Protein AF-A0A8C2P2W0-F1 (afdb_monomer)

Organism: Capra hircus (NCBI:txid9925)

Secondary structure (DSSP, 8-state):
--HHHHHHHHHHHHHHTT-EE-HHHHHHHHHHHTTS-HHHHHHHHHHHHHHHHHS--SSSEE-HHHHHHHHHHHHHTT-------------

pLDDT: mean 80.03, std 15.66, range [32.72, 91.75]

Mean predicted aligned error: 8.42 Å

Nearest PDB structures (foldseek):
  2v6z-assembly1_M  TM=9.586E-01  e=1.259E-09  Homo sapiens
  7pfo-assembly1_A  TM=9.591E-01  e=1.990E-09  Homo sapiens
  4wvy-assembly1_B  TM=6.520E-01  e=2.368E-01  Thermochaetoides thermophila DSM 1495
  6k0r-assembly2_G  TM=6.751E-01  e=4.704E-01  Homo sapiens
  3d8b-assembly1_A  TM=6.743E-01  e=1.395E+00  Homo sapiens

Radius of gyration: 13.28 Å; Cα contacts (8 Å, |Δi|>4): 75; chains: 1; bounding box: 32×44×24 Å

Foldseek 3Di:
DDLVVLLVLLQVLLVVVVAGEDPQLSVLLSVLCVPPDPVCSSVLSVQLVVQLVPDPDPDSYDYNVSSVRSSCVVVCPPDDDDDDDDPDDDD

InterPro domains:
  IPR024639 DNA polymerase epsilon subunit B, N-terminal [PF12213] (3-74)

Structure (mmCIF, N/CA/C/O backbone):
data_AF-A0A8C2P2W0-F1
#
_entry.id   AF-A0A8C2P2W0-F1
#
loop_
_atom_site.group_PDB
_atom_site.id
_atom_site.type_symbol
_atom_site.label_atom_id
_atom_site.label_alt_id
_atom_site.label_comp_id
_atom_site.label_asym_id
_atom_site.label_entity_id
_atom_site.label_seq_id
_atom_site.pdbx_PDB_ins_code
_atom_site.Cart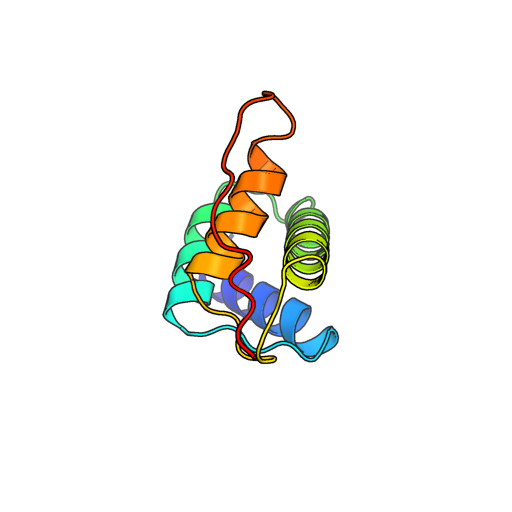n_x
_atom_site.Cartn_y
_atom_site.Cartn_z
_atom_site.occupancy
_atom_site.B_iso_or_equiv
_atom_site.auth_seq_id
_atom_site.auth_comp_id
_atom_site.auth_asym_id
_atom_site.auth_atom_id
_atom_site.pdbx_PDB_model_num
ATOM 1 N N . MET A 1 1 ? 0.995 17.515 1.050 1.00 59.88 1 MET A N 1
ATOM 2 C CA . MET A 1 1 ? 2.146 16.738 0.536 1.00 59.88 1 MET A CA 1
ATOM 3 C C . MET A 1 1 ? 2.107 16.714 -0.993 1.00 59.88 1 MET A C 1
ATOM 5 O O . MET A 1 1 ? 1.016 16.675 -1.546 1.00 59.88 1 MET A O 1
ATOM 9 N N . ALA A 1 2 ? 3.246 16.763 -1.694 1.00 73.81 2 ALA A N 1
ATOM 10 C CA . ALA A 1 2 ? 3.253 16.624 -3.157 1.00 73.81 2 ALA A CA 1
ATOM 11 C C . ALA A 1 2 ? 2.972 15.160 -3.570 1.00 73.81 2 ALA A C 1
ATOM 13 O O . ALA A 1 2 ? 3.578 14.253 -2.990 1.00 73.81 2 ALA A O 1
ATOM 14 N N . PRO A 1 3 ? 2.127 14.897 -4.585 1.00 72.62 3 PRO A N 1
ATOM 15 C CA . PRO A 1 3 ? 1.745 13.536 -4.982 1.00 72.62 3 PRO A CA 1
ATOM 16 C C . PRO A 1 3 ? 2.940 12.686 -5.442 1.00 72.62 3 PRO A C 1
ATOM 18 O O . PRO A 1 3 ? 2.952 11.471 -5.271 1.00 72.62 3 PRO A O 1
ATOM 21 N N . GLU A 1 4 ? 3.992 13.311 -5.971 1.00 82.69 4 GLU A N 1
ATOM 22 C CA . GLU A 1 4 ? 5.223 12.629 -6.391 1.00 82.69 4 GLU A CA 1
ATOM 23 C C . GLU A 1 4 ? 6.017 12.044 -5.213 1.00 82.69 4 GLU A C 1
ATOM 25 O O . GLU A 1 4 ? 6.581 10.949 -5.307 1.00 82.69 4 GLU A O 1
ATOM 30 N N . ARG A 1 5 ? 6.023 12.755 -4.077 1.00 84.94 5 ARG A N 1
ATOM 31 C CA . ARG A 1 5 ? 6.679 12.315 -2.837 1.00 84.94 5 ARG A CA 1
ATOM 32 C C . ARG A 1 5 ? 5.952 11.110 -2.257 1.00 84.94 5 ARG A C 1
ATOM 34 O O . ARG A 1 5 ? 6.599 10.133 -1.889 1.00 84.94 5 ARG A O 1
ATOM 41 N N . LEU A 1 6 ? 4.621 11.164 -2.236 1.00 87.12 6 LEU A N 1
ATOM 42 C CA . LEU A 1 6 ? 3.779 10.086 -1.728 1.00 87.12 6 LEU A CA 1
ATOM 43 C C . LEU A 1 6 ? 3.923 8.816 -2.578 1.00 87.12 6 LEU A C 1
ATOM 45 O O . LEU A 1 6 ? 4.165 7.741 -2.035 1.00 87.12 6 LEU A O 1
ATOM 49 N N . ARG A 1 7 ? 3.918 8.951 -3.911 1.00 88.81 7 ARG A N 1
ATOM 50 C CA . ARG A 1 7 ? 4.192 7.840 -4.841 1.00 88.81 7 ARG A CA 1
ATOM 51 C C . ARG A 1 7 ? 5.542 7.183 -4.590 1.00 88.81 7 ARG A C 1
ATOM 53 O O . ARG A 1 7 ? 5.618 5.962 -4.516 1.00 88.81 7 ARG A O 1
ATOM 60 N N . SER A 1 8 ? 6.602 7.979 -4.452 1.00 89.88 8 SER A N 1
ATOM 61 C CA . SER A 1 8 ? 7.946 7.444 -4.195 1.00 89.88 8 SER A CA 1
ATOM 62 C C . SER A 1 8 ? 8.024 6.690 -2.870 1.00 89.88 8 SER A C 1
ATOM 64 O O . SER A 1 8 ? 8.634 5.620 -2.819 1.00 89.88 8 SER A O 1
ATOM 66 N N . ARG A 1 9 ? 7.387 7.207 -1.811 1.00 89.31 9 ARG A N 1
ATOM 67 C CA . ARG A 1 9 ? 7.328 6.526 -0.510 1.00 89.31 9 ARG A CA 1
ATOM 68 C C . ARG A 1 9 ? 6.540 5.223 -0.584 1.00 89.31 9 ARG A C 1
ATOM 70 O O . ARG A 1 9 ? 7.071 4.194 -0.186 1.00 89.31 9 ARG A O 1
ATOM 77 N N . ALA A 1 10 ? 5.346 5.249 -1.174 1.00 89.44 10 ALA A N 1
ATOM 78 C CA . ALA A 1 10 ? 4.534 4.055 -1.386 1.00 89.44 10 ALA A CA 1
ATOM 79 C C . ALA A 1 10 ? 5.306 2.976 -2.160 1.00 89.44 10 ALA A C 1
ATOM 81 O O . ALA A 1 10 ? 5.444 1.849 -1.701 1.00 89.44 10 ALA A O 1
ATOM 82 N N . LEU A 1 11 ? 5.903 3.335 -3.297 1.00 90.50 11 LEU A N 1
ATOM 83 C CA . LEU A 1 11 ? 6.709 2.405 -4.088 1.00 90.50 11 LEU A CA 1
ATOM 84 C C . LEU A 1 11 ? 7.882 1.819 -3.298 1.00 90.50 11 LEU A C 1
ATOM 86 O O . LEU A 1 11 ? 8.199 0.642 -3.460 1.00 90.50 11 LEU A O 1
ATOM 90 N N . SER A 1 12 ? 8.532 2.630 -2.464 1.00 91.75 12 SER A N 1
ATOM 91 C CA . SER A 1 12 ? 9.657 2.184 -1.639 1.00 91.75 12 SER A CA 1
ATOM 92 C C . SER A 1 12 ? 9.200 1.220 -0.545 1.00 91.75 12 SER A C 1
ATOM 94 O O . SER A 1 12 ? 9.807 0.167 -0.394 1.00 91.75 12 SER A O 1
ATOM 96 N N . ALA A 1 13 ? 8.103 1.525 0.152 1.00 91.25 13 ALA A N 1
ATOM 97 C CA . ALA A 1 13 ? 7.548 0.684 1.212 1.00 91.25 13 ALA A CA 1
ATOM 98 C C . ALA A 1 13 ? 7.177 -0.719 0.700 1.00 91.25 13 ALA A C 1
ATOM 100 O O . ALA A 1 13 ? 7.588 -1.722 1.279 1.00 91.25 13 ALA A O 1
ATOM 101 N N . PHE A 1 14 ? 6.499 -0.800 -0.450 1.00 90.38 14 PHE A N 1
ATOM 102 C CA . PHE A 1 14 ? 6.163 -2.085 -1.071 1.00 90.38 14 PHE A CA 1
ATOM 103 C C . PHE A 1 14 ? 7.415 -2.838 -1.549 1.00 90.38 14 PHE A C 1
ATOM 105 O O . PHE A 1 14 ? 7.537 -4.040 -1.314 1.00 90.38 14 PHE A O 1
ATOM 112 N N . LYS A 1 15 ? 8.394 -2.139 -2.143 1.00 89.62 15 LYS A N 1
ATOM 113 C CA . LYS A 1 15 ? 9.663 -2.757 -2.568 1.00 89.62 15 LYS A CA 1
ATOM 114 C C 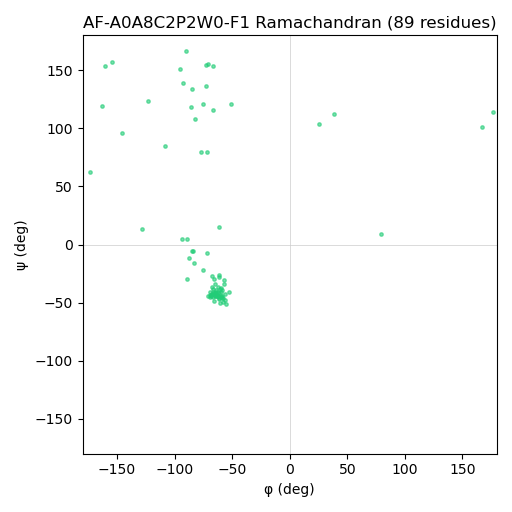. LYS A 1 15 ? 10.465 -3.340 -1.407 1.00 89.62 15 LYS A C 1
ATOM 116 O O . LYS A 1 15 ? 11.082 -4.385 -1.588 1.00 89.62 15 LYS A O 1
ATOM 121 N N . LEU A 1 16 ? 10.455 -2.698 -0.236 1.00 90.56 16 LEU A N 1
ATOM 122 C CA . LEU A 1 16 ? 11.130 -3.210 0.965 1.00 90.56 16 LEU A CA 1
ATOM 123 C C . LEU A 1 16 ? 10.561 -4.560 1.423 1.00 90.56 16 LEU A C 1
ATOM 125 O O . LEU A 1 16 ? 11.284 -5.355 2.014 1.00 90.56 16 LEU A O 1
ATOM 129 N N . ARG A 1 17 ? 9.296 -4.838 1.097 1.00 87.19 17 ARG A N 1
ATOM 130 C CA . ARG A 1 17 ? 8.609 -6.108 1.374 1.00 87.19 17 ARG A CA 1
ATOM 131 C C . ARG A 1 17 ? 8.683 -7.096 0.198 1.00 87.19 17 ARG A C 1
ATOM 133 O O . ARG A 1 17 ? 8.085 -8.159 0.241 1.00 87.19 17 ARG A O 1
ATOM 140 N N . GLY A 1 18 ? 9.421 -6.762 -0.866 1.00 89.56 18 GLY A N 1
ATOM 141 C CA . GLY A 1 18 ? 9.548 -7.596 -2.068 1.00 89.56 18 GLY A CA 1
ATOM 142 C C . GLY A 1 18 ? 8.358 -7.513 -3.034 1.00 89.56 18 GLY A C 1
ATOM 143 O O . GLY A 1 18 ? 8.296 -8.271 -4.006 1.00 89.56 18 GLY A O 1
ATOM 144 N N . LEU A 1 19 ? 7.434 -6.578 -2.803 1.00 89.88 19 LEU A N 1
ATOM 145 C CA . LEU A 1 19 ? 6.236 -6.368 -3.610 1.00 89.88 19 LEU A CA 1
ATOM 146 C C . LEU A 1 19 ? 6.461 -5.281 -4.673 1.00 89.88 19 LEU A C 1
ATOM 148 O O . LEU A 1 19 ? 7.240 -4.341 -4.495 1.00 89.88 19 LEU A O 1
ATOM 152 N N . MET A 1 20 ? 5.750 -5.383 -5.794 1.00 90.56 20 MET A N 1
ATOM 153 C CA . MET A 1 20 ? 5.764 -4.397 -6.877 1.00 90.56 20 MET A CA 1
ATOM 154 C C . MET A 1 20 ? 4.351 -3.896 -7.150 1.00 90.56 20 MET A C 1
ATOM 156 O O . MET A 1 20 ? 3.475 -4.680 -7.478 1.00 90.56 20 MET A O 1
ATOM 160 N N . LEU A 1 21 ? 4.118 -2.588 -7.073 1.00 90.19 21 LEU A N 1
ATOM 161 C CA . LEU A 1 21 ? 2.820 -2.003 -7.415 1.00 90.19 21 LEU A CA 1
ATOM 162 C C . LEU A 1 21 ? 2.707 -1.736 -8.922 1.00 90.19 21 LEU A C 1
ATOM 164 O O . LEU A 1 21 ? 3.588 -1.102 -9.512 1.00 90.19 21 LEU A O 1
ATOM 168 N N . ARG A 1 22 ? 1.579 -2.116 -9.537 1.00 90.94 22 ARG A N 1
ATOM 169 C CA . ARG A 1 22 ? 1.217 -1.620 -10.877 1.00 90.94 22 ARG A CA 1
ATOM 170 C C . ARG A 1 22 ? 0.928 -0.121 -10.853 1.00 90.94 22 ARG A C 1
ATOM 172 O O . ARG A 1 22 ? 0.433 0.404 -9.862 1.00 90.94 22 ARG A O 1
ATOM 179 N N . GLY A 1 23 ? 1.128 0.553 -11.988 1.00 88.19 23 GLY A N 1
ATOM 180 C CA . GLY A 1 23 ? 0.836 1.988 -12.131 1.00 88.19 23 GLY A CA 1
ATOM 181 C C . GLY A 1 23 ? -0.589 2.375 -11.713 1.00 88.19 23 GLY A C 1
ATOM 182 O O . GLY A 1 23 ? -0.768 3.359 -11.000 1.00 88.19 23 GLY A O 1
ATOM 183 N N . GLU A 1 24 ? -1.582 1.551 -12.060 1.00 89.06 24 GLU A N 1
ATOM 184 C CA . GLU A 1 24 ? -2.980 1.738 -11.636 1.00 89.06 24 GLU A CA 1
ATOM 185 C C . GLU A 1 24 ? -3.158 1.620 -10.113 1.00 89.06 24 GLU A C 1
ATOM 187 O O . GLU A 1 24 ? -3.885 2.404 -9.507 1.00 89.06 24 GLU A O 1
ATOM 192 N N . ALA A 1 25 ? -2.453 0.677 -9.480 1.00 90.62 25 ALA A N 1
ATOM 193 C CA . ALA A 1 25 ? -2.486 0.475 -8.035 1.00 90.62 25 ALA A CA 1
ATOM 194 C C . ALA A 1 25 ? -1.815 1.641 -7.296 1.00 90.62 25 ALA A C 1
ATOM 196 O O . ALA A 1 25 ? -2.372 2.166 -6.338 1.00 90.62 25 ALA A O 1
ATOM 197 N N . VAL A 1 26 ? -0.660 2.109 -7.789 1.00 90.94 26 VAL A N 1
ATOM 198 C CA . VAL A 1 26 ? 0.022 3.306 -7.267 1.00 90.94 26 VAL A CA 1
ATOM 199 C C . VAL A 1 26 ? -0.892 4.518 -7.345 1.00 90.94 26 VAL A C 1
ATOM 201 O O . VAL A 1 26 ? -0.963 5.286 -6.389 1.00 90.94 26 VAL A O 1
ATOM 204 N N . LYS A 1 27 ? -1.570 4.716 -8.481 1.00 90.81 27 LYS A N 1
ATOM 205 C CA . LYS A 1 27 ? -2.458 5.860 -8.683 1.00 90.81 27 LYS A CA 1
ATOM 206 C C . LYS A 1 27 ? -3.589 5.850 -7.657 1.00 90.81 27 LYS A C 1
ATOM 208 O O . LYS A 1 27 ? -3.722 6.829 -6.931 1.00 90.81 27 LYS A O 1
ATOM 213 N N . TYR A 1 28 ? -4.276 4.716 -7.518 1.00 90.81 28 TYR A N 1
ATOM 214 C CA . TYR A 1 28 ? -5.328 4.532 -6.520 1.00 90.81 28 TYR A CA 1
ATOM 215 C C . TYR A 1 28 ? -4.822 4.758 -5.089 1.00 90.81 28 TYR A C 1
ATOM 217 O O . TYR A 1 28 ? -5.393 5.552 -4.348 1.00 90.81 28 TYR A O 1
ATOM 225 N N . LEU A 1 29 ? -3.705 4.126 -4.718 1.00 89.31 29 LEU A N 1
ATOM 226 C CA . LEU A 1 29 ? -3.105 4.278 -3.393 1.00 89.31 29 LEU A CA 1
ATOM 227 C C . LEU A 1 29 ? -2.726 5.741 -3.115 1.00 89.31 29 LEU A C 1
ATOM 229 O O . LEU A 1 29 ? -2.895 6.227 -2.003 1.00 89.31 29 LEU A O 1
ATOM 233 N N . THR A 1 30 ? -2.242 6.457 -4.134 1.00 89.69 30 THR A N 1
ATOM 234 C CA . THR A 1 30 ? -1.887 7.874 -4.002 1.00 89.69 30 THR A CA 1
ATOM 235 C C . THR A 1 30 ? -3.112 8.732 -3.715 1.00 89.69 30 THR A C 1
ATOM 237 O O . THR A 1 30 ? -3.030 9.633 -2.890 1.00 89.69 30 THR A O 1
ATOM 240 N N . GLU A 1 31 ? -4.230 8.456 -4.389 1.00 89.31 31 GLU A N 1
ATOM 241 C CA . GLU A 1 31 ? -5.499 9.160 -4.183 1.00 89.31 31 GLU A CA 1
ATOM 242 C C . GLU A 1 31 ? -6.114 8.826 -2.816 1.00 89.31 31 GLU A C 1
ATOM 244 O O . GLU A 1 31 ? -6.562 9.730 -2.117 1.00 89.31 31 GLU A O 1
ATOM 249 N N . ALA A 1 32 ? -6.060 7.561 -2.388 1.00 87.62 32 ALA A N 1
ATOM 250 C CA . ALA A 1 32 ? -6.552 7.131 -1.078 1.00 87.62 32 ALA A CA 1
ATOM 251 C C . ALA A 1 32 ? -5.746 7.745 0.081 1.00 87.62 32 ALA A C 1
ATOM 253 O O . ALA A 1 32 ? -6.310 8.245 1.053 1.00 87.62 32 ALA A O 1
ATOM 254 N N . LEU A 1 33 ? -4.416 7.758 -0.042 1.00 86.56 33 LEU A N 1
ATOM 255 C CA . LEU A 1 33 ? -3.506 8.290 0.973 1.00 86.56 33 LEU A CA 1
ATOM 256 C C . LEU A 1 33 ? -3.311 9.811 0.876 1.00 86.56 33 LEU A C 1
ATOM 258 O O . LEU A 1 33 ? -2.665 10.394 1.741 1.00 86.56 33 LEU A O 1
ATOM 262 N N . GLN A 1 34 ? -3.871 10.476 -0.141 1.00 84.94 34 GLN A N 1
ATOM 263 C CA . GLN A 1 34 ? -3.781 11.932 -0.308 1.00 84.94 34 GLN A CA 1
ATOM 264 C C . GLN A 1 34 ? -4.322 12.694 0.909 1.00 84.94 34 GLN A C 1
ATOM 266 O O . GLN A 1 34 ? -3.824 13.773 1.233 1.00 84.94 34 GLN A O 1
ATOM 271 N N . SER A 1 35 ? -5.352 12.143 1.553 1.00 81.00 35 SER A N 1
ATOM 272 C CA . SER A 1 35 ? -6.011 12.735 2.722 1.00 81.00 35 SER A CA 1
ATOM 273 C C . SER A 1 35 ? -5.306 12.404 4.043 1.00 81.00 35 SER A C 1
ATOM 275 O O . SER A 1 35 ? -5.710 12.919 5.082 1.00 81.00 35 SER A O 1
ATOM 277 N N . ILE A 1 36 ? -4.273 11.553 4.018 1.00 83.75 36 ILE A N 1
ATOM 278 C CA . ILE A 1 36 ? -3.510 11.138 5.200 1.00 83.75 36 ILE A CA 1
ATOM 279 C C . ILE A 1 36 ? -2.293 12.055 5.385 1.00 83.75 36 ILE A C 1
ATOM 281 O O . ILE A 1 36 ? -1.612 12.439 4.432 1.00 83.75 36 ILE A O 1
ATOM 285 N N . ASN A 1 37 ? -2.014 12.421 6.635 1.00 83.25 37 ASN A N 1
ATOM 286 C CA . ASN A 1 37 ? -0.859 13.247 6.987 1.00 83.25 37 ASN A CA 1
ATOM 287 C C . ASN A 1 37 ? 0.461 12.480 6.838 1.00 83.25 37 ASN A C 1
ATOM 289 O O . ASN A 1 37 ? 0.503 11.270 7.000 1.00 83.25 37 ASN A O 1
ATOM 293 N N . GLU A 1 38 ? 1.573 13.191 6.632 1.00 80.44 38 GLU A N 1
ATOM 294 C CA . GLU A 1 38 ? 2.904 12.575 6.469 1.00 80.44 38 GLU A CA 1
ATOM 295 C C . GLU A 1 38 ? 3.336 11.690 7.648 1.00 80.44 38 GLU A C 1
ATOM 297 O O . GLU A 1 38 ? 4.061 10.726 7.434 1.00 80.44 38 GLU A O 1
ATOM 302 N N . ILE A 1 39 ? 2.877 12.009 8.862 1.00 83.00 39 ILE A N 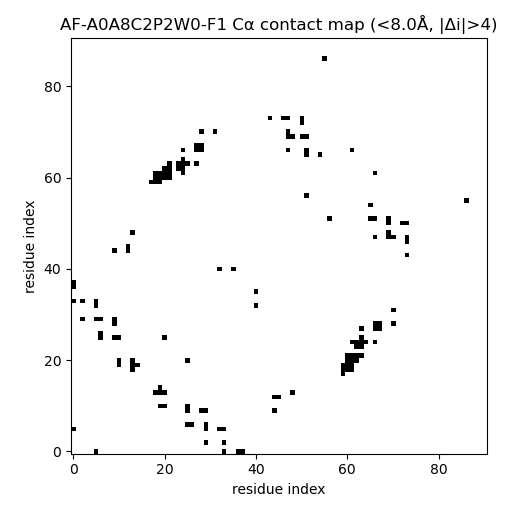1
ATOM 303 C CA . ILE A 1 39 ? 3.178 11.257 10.090 1.00 83.00 39 ILE A CA 1
ATOM 304 C C . ILE A 1 39 ? 2.451 9.905 10.088 1.00 83.00 39 ILE A C 1
ATOM 306 O O . ILE A 1 39 ? 3.051 8.878 10.373 1.00 83.00 39 ILE A O 1
ATOM 310 N N . GLU A 1 40 ? 1.174 9.915 9.710 1.00 87.81 40 GLU A N 1
ATOM 311 C CA . GLU A 1 40 ? 0.315 8.725 9.665 1.00 87.81 40 GLU A CA 1
ATOM 312 C C . GLU A 1 40 ? 0.513 7.932 8.365 1.00 87.81 40 GLU A C 1
ATOM 314 O O . GLU A 1 40 ? 0.106 6.783 8.271 1.00 87.81 40 GLU A O 1
ATOM 319 N N . LEU A 1 41 ? 1.125 8.532 7.338 1.00 86.69 41 LEU A N 1
ATOM 320 C CA . LEU A 1 41 ? 1.311 7.918 6.025 1.00 86.69 41 LEU A CA 1
ATOM 321 C C . LEU A 1 41 ? 2.160 6.648 6.102 1.00 86.69 41 LEU A C 1
ATOM 323 O O . LEU A 1 41 ? 1.857 5.682 5.408 1.00 86.69 41 LEU A O 1
ATOM 327 N N . GLU A 1 42 ? 3.236 6.667 6.891 1.00 87.50 42 GLU A N 1
ATOM 328 C CA . GLU A 1 42 ? 4.114 5.502 7.047 1.00 87.50 42 GLU A CA 1
ATOM 329 C C . GLU A 1 42 ? 3.376 4.366 7.764 1.00 87.50 42 GLU A C 1
ATOM 331 O O . GLU A 1 42 ? 3.359 3.249 7.255 1.00 87.50 42 GLU A O 1
ATOM 336 N N . ASP A 1 43 ? 2.657 4.676 8.845 1.00 89.56 43 ASP A N 1
ATOM 337 C CA . ASP A 1 43 ? 1.835 3.711 9.586 1.00 89.56 43 ASP A CA 1
ATOM 338 C C . ASP A 1 43 ? 0.686 3.145 8.727 1.00 89.56 43 ASP A C 1
ATOM 340 O O . ASP A 1 43 ? 0.470 1.934 8.667 1.00 89.56 43 ASP A O 1
ATOM 344 N N . ALA A 1 44 ? -0.005 4.004 7.973 1.00 89.62 44 ALA A N 1
ATOM 345 C CA . ALA A 1 44 ? -1.055 3.602 7.044 1.00 89.62 44 ALA A CA 1
ATOM 346 C C . ALA A 1 44 ? -0.509 2.729 5.905 1.00 89.62 44 ALA A C 1
ATOM 348 O O . ALA A 1 44 ? -1.144 1.746 5.532 1.00 89.62 44 ALA A O 1
ATOM 349 N N . LEU A 1 45 ? 0.668 3.055 5.358 1.00 90.19 45 LEU A N 1
ATOM 350 C CA . LEU A 1 45 ? 1.331 2.221 4.355 1.00 90.19 45 LEU A CA 1
ATOM 351 C C . LEU A 1 45 ? 1.681 0.846 4.920 1.00 90.19 45 LEU A C 1
ATOM 353 O O . LEU A 1 45 ? 1.426 -0.145 4.244 1.00 90.19 45 LEU A O 1
ATOM 357 N N . GLU A 1 46 ? 2.229 0.770 6.133 1.00 90.50 46 GLU A N 1
ATOM 358 C CA . GLU A 1 46 ? 2.531 -0.514 6.772 1.00 90.50 46 GLU A CA 1
ATOM 359 C C . GLU A 1 46 ? 1.270 -1.343 7.013 1.00 90.50 46 GLU A C 1
ATOM 361 O O . GLU A 1 46 ? 1.258 -2.520 6.661 1.00 90.50 46 GLU A O 1
ATOM 366 N N . LYS A 1 47 ? 0.186 -0.730 7.505 1.00 90.25 47 LYS A N 1
ATOM 367 C CA . LYS A 1 47 ? -1.119 -1.395 7.663 1.00 90.25 47 LYS A CA 1
ATOM 368 C C . LYS A 1 47 ? -1.669 -1.919 6.341 1.00 90.25 47 LYS A C 1
ATOM 370 O O . LYS A 1 47 ? -2.125 -3.057 6.275 1.00 90.25 47 LYS A O 1
ATOM 375 N N . ILE A 1 48 ? -1.601 -1.114 5.279 1.00 91.06 48 ILE A N 1
ATOM 376 C CA . ILE A 1 48 ? -2.047 -1.538 3.949 1.00 91.06 48 ILE A CA 1
ATOM 377 C C . ILE A 1 48 ? -1.188 -2.699 3.460 1.00 91.06 48 ILE A C 1
ATOM 379 O O . ILE A 1 48 ? -1.733 -3.660 2.934 1.00 91.06 48 ILE A O 1
ATOM 383 N N . ILE A 1 49 ? 0.136 -2.636 3.616 1.00 90.94 49 ILE A N 1
ATOM 384 C CA . ILE A 1 49 ? 1.010 -3.722 3.167 1.00 90.94 49 ILE A CA 1
ATOM 385 C C . ILE A 1 49 ? 0.736 -5.003 3.961 1.00 90.94 49 ILE A C 1
ATOM 387 O O . ILE A 1 49 ? 0.603 -6.052 3.345 1.00 90.94 49 ILE A O 1
ATOM 391 N N . ASP A 1 50 ? 0.553 -4.921 5.277 1.00 90.75 50 ASP A N 1
ATOM 392 C CA . ASP A 1 50 ? 0.172 -6.063 6.116 1.00 90.75 50 ASP A CA 1
ATOM 393 C C . ASP A 1 50 ? -1.165 -6.681 5.660 1.00 90.75 50 ASP A C 1
ATOM 395 O O . ASP A 1 50 ? -1.267 -7.894 5.478 1.00 90.75 50 ASP A O 1
ATOM 399 N N . ALA A 1 51 ? -2.170 -5.853 5.362 1.00 89.38 51 ALA A N 1
ATOM 400 C CA . ALA A 1 51 ? -3.440 -6.305 4.790 1.00 89.38 51 ALA A CA 1
ATOM 401 C C . ALA A 1 51 ? -3.283 -6.902 3.376 1.00 89.38 51 ALA A C 1
ATOM 403 O O . ALA A 1 51 ? -3.981 -7.847 3.013 1.00 89.38 51 ALA A O 1
ATOM 404 N N . VAL A 1 52 ? -2.355 -6.390 2.561 1.00 89.25 52 VAL A N 1
ATOM 405 C CA . VAL A 1 52 ? -2.012 -6.959 1.247 1.00 89.25 52 VAL A CA 1
ATOM 406 C C . VAL A 1 52 ? -1.331 -8.322 1.402 1.00 89.25 52 VAL A C 1
ATOM 408 O O . VAL A 1 52 ? -1.680 -9.248 0.677 1.00 89.25 52 VAL A O 1
ATOM 411 N N . GLU A 1 53 ? -0.402 -8.479 2.346 1.00 86.88 53 GLU A N 1
ATOM 412 C CA . GLU A 1 53 ? 0.300 -9.746 2.604 1.00 86.88 53 GLU A CA 1
ATOM 413 C C . GLU A 1 53 ? -0.631 -10.834 3.162 1.00 86.88 53 GLU A C 1
ATOM 415 O O . GLU A 1 53 ? -0.400 -12.021 2.929 1.00 86.88 53 GLU A O 1
ATOM 420 N N . LYS A 1 54 ? -1.711 -10.447 3.850 1.00 85.75 54 LYS A N 1
ATOM 421 C CA . LYS A 1 54 ? -2.766 -11.368 4.307 1.00 85.75 54 LYS A CA 1
ATOM 422 C C . LYS A 1 54 ? -3.696 -11.839 3.191 1.00 85.75 54 LYS A C 1
ATOM 424 O O . LYS A 1 54 ? -4.359 -12.866 3.348 1.00 85.75 54 LYS A O 1
ATOM 429 N N . GLN A 1 55 ? -3.783 -11.104 2.083 1.00 82.12 55 GLN A N 1
ATOM 430 C CA . GLN A 1 55 ? -4.607 -11.507 0.948 1.00 82.12 55 GLN A CA 1
ATOM 431 C C . GLN A 1 55 ? -3.970 -12.687 0.196 1.00 82.12 55 GLN A C 1
ATOM 433 O O . GLN A 1 55 ? -2.750 -12.857 0.208 1.00 82.12 55 GLN A O 1
ATOM 438 N N . PRO A 1 56 ? -4.768 -13.513 -0.503 1.00 79.38 56 PRO A N 1
ATOM 439 C CA . PRO A 1 56 ? -4.248 -14.599 -1.328 1.00 79.38 56 PRO A CA 1
ATOM 440 C C . PRO A 1 56 ? -3.562 -14.050 -2.593 1.00 79.38 56 PRO A C 1
ATOM 442 O O . PRO A 1 56 ? -4.131 -14.025 -3.686 1.00 79.38 56 PRO A O 1
ATOM 445 N N . LEU A 1 57 ? -2.319 -13.591 -2.446 1.00 80.94 57 LEU A N 1
ATOM 446 C CA . LEU A 1 57 ? -1.500 -13.078 -3.539 1.00 80.94 57 LEU A CA 1
ATOM 447 C C . LEU A 1 57 ? -0.977 -14.231 -4.400 1.00 80.94 57 LEU A C 1
ATOM 449 O O . LEU A 1 57 ? -0.246 -15.099 -3.933 1.00 80.94 57 LEU A O 1
ATOM 453 N N . SER A 1 58 ? -1.306 -14.213 -5.691 1.00 76.81 58 SER A N 1
ATOM 454 C CA . SER A 1 58 ? -0.762 -15.177 -6.664 1.00 76.81 58 SER A CA 1
ATOM 455 C C . SER A 1 58 ? 0.575 -14.728 -7.273 1.00 76.81 58 SER A C 1
ATOM 457 O O . SER A 1 58 ? 1.240 -15.497 -7.964 1.00 76.81 58 SER A O 1
ATOM 459 N N . SER A 1 59 ? 0.969 -13.469 -7.062 1.00 82.81 59 SER A N 1
ATOM 460 C CA . SER A 1 59 ? 2.198 -12.871 -7.586 1.00 82.81 59 SER A CA 1
ATOM 461 C C . SER A 1 59 ? 2.649 -11.714 -6.696 1.00 82.81 59 SER A C 1
ATOM 463 O O . SER A 1 59 ? 1.833 -11.092 -6.020 1.00 82.81 59 SER A O 1
ATOM 465 N N . ASN A 1 60 ? 3.938 -11.372 -6.745 1.00 85.75 60 ASN A N 1
ATOM 466 C CA . ASN A 1 60 ? 4.472 -10.185 -6.075 1.00 85.75 60 ASN A CA 1
ATOM 467 C C . ASN A 1 60 ? 4.050 -8.868 -6.759 1.00 85.75 60 ASN A C 1
ATOM 469 O O . ASN A 1 60 ? 4.331 -7.787 -6.241 1.00 85.75 60 ASN A O 1
ATOM 473 N N . MET A 1 61 ? 3.407 -8.947 -7.928 1.00 89.25 61 MET A N 1
ATOM 474 C CA . MET A 1 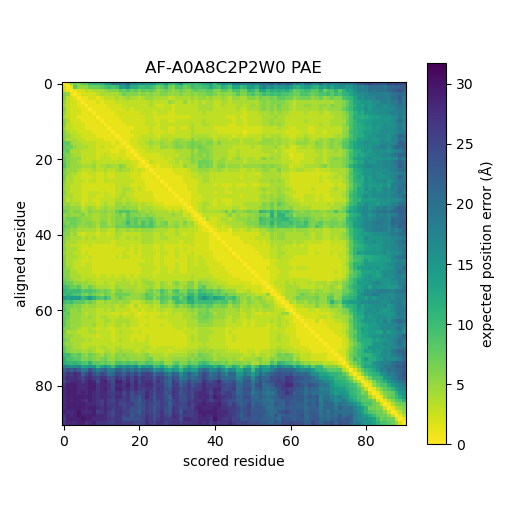61 ? 2.824 -7.808 -8.626 1.00 89.25 61 MET A CA 1
ATOM 475 C C . MET A 1 61 ? 1.439 -7.483 -8.054 1.00 89.25 61 MET A C 1
ATOM 477 O O . MET A 1 61 ? 0.467 -8.191 -8.300 1.00 89.25 61 MET A O 1
ATOM 481 N N . ILE A 1 62 ? 1.348 -6.375 -7.328 1.00 91.12 62 ILE A N 1
ATOM 482 C CA . ILE A 1 62 ? 0.138 -5.897 -6.671 1.00 91.12 62 ILE A CA 1
ATOM 483 C C . ILE A 1 62 ? -0.693 -5.064 -7.649 1.00 91.12 62 ILE A C 1
ATOM 485 O O . ILE A 1 62 ? -0.269 -4.017 -8.157 1.00 91.12 62 ILE A O 1
ATOM 489 N N . GLU A 1 63 ? -1.902 -5.551 -7.909 1.00 90.25 63 GLU A N 1
ATOM 490 C CA . GLU A 1 63 ? -2.896 -4.900 -8.754 1.00 90.25 63 GLU A CA 1
ATOM 491 C C . GLU A 1 63 ? -3.805 -3.970 -7.947 1.00 90.25 63 GLU A C 1
ATOM 493 O O . GLU A 1 63 ? -3.851 -4.015 -6.717 1.00 90.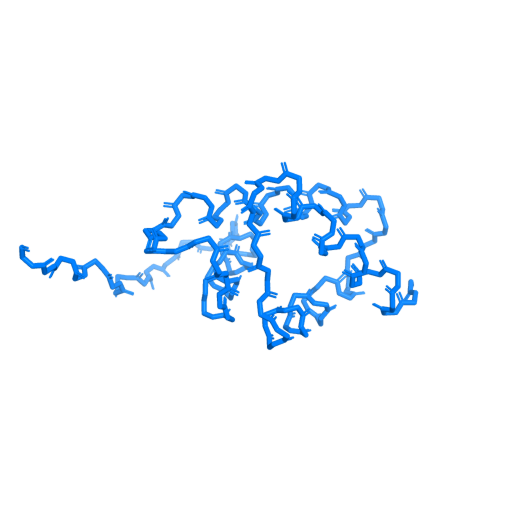25 63 GLU A O 1
ATOM 498 N N . ARG A 1 64 ? -4.558 -3.117 -8.653 1.00 89.12 64 ARG A N 1
ATOM 499 C CA . ARG A 1 64 ? -5.461 -2.155 -8.015 1.00 89.12 64 ARG A CA 1
ATOM 500 C C . ARG A 1 64 ? -6.461 -2.843 -7.082 1.00 89.12 64 ARG A C 1
ATOM 502 O O . ARG A 1 64 ? -6.663 -2.341 -5.989 1.00 89.12 64 ARG A O 1
ATOM 509 N N . SER A 1 65 ? -7.042 -3.976 -7.480 1.00 86.94 65 SER A N 1
ATOM 510 C CA . SER A 1 65 ? -8.049 -4.685 -6.676 1.00 86.94 65 SER A CA 1
ATOM 511 C C . SER A 1 65 ? -7.525 -5.131 -5.310 1.00 86.94 65 SER A C 1
ATOM 513 O O . SER A 1 65 ? -8.235 -5.021 -4.320 1.00 86.94 65 SER A O 1
ATOM 515 N N . VAL A 1 66 ? -6.265 -5.569 -5.245 1.00 89.81 66 VAL A N 1
ATOM 516 C CA . VAL A 1 66 ? -5.617 -6.002 -3.997 1.00 89.81 66 VAL A CA 1
ATOM 517 C C . VAL A 1 66 ? -5.404 -4.812 -3.058 1.00 89.81 66 VAL A C 1
ATOM 519 O O . VAL A 1 66 ? -5.680 -4.884 -1.860 1.00 89.81 66 VAL A O 1
ATOM 522 N N . VAL A 1 67 ? -4.947 -3.685 -3.613 1.00 90.31 67 VAL A N 1
ATOM 523 C CA . VAL A 1 67 ? -4.796 -2.437 -2.854 1.00 90.31 67 VAL A CA 1
ATOM 524 C C . VAL A 1 67 ? -6.145 -1.906 -2.384 1.00 90.31 67 VAL A C 1
ATOM 526 O O . VAL A 1 67 ? -6.262 -1.482 -1.244 1.00 90.31 67 VAL A O 1
ATOM 529 N N . GLU A 1 68 ? -7.155 -1.919 -3.248 1.00 89.31 68 GLU A N 1
ATOM 530 C CA . GLU A 1 68 ? -8.505 -1.446 -2.940 1.00 89.31 68 GLU A CA 1
ATOM 531 C C . GLU A 1 68 ? -9.108 -2.241 -1.777 1.00 89.31 68 GLU A C 1
ATOM 533 O O . GLU A 1 68 ? -9.604 -1.635 -0.829 1.00 89.31 68 GLU A O 1
ATOM 538 N N . ALA A 1 69 ? -8.957 -3.569 -1.781 1.00 87.50 69 ALA A N 1
ATOM 539 C CA . ALA A 1 69 ? -9.365 -4.425 -0.670 1.00 87.50 69 ALA A CA 1
ATOM 540 C C . ALA A 1 69 ? -8.610 -4.101 0.634 1.00 87.50 69 ALA A C 1
ATOM 542 O O . ALA A 1 69 ? -9.235 -3.936 1.679 1.00 87.50 69 ALA A O 1
ATOM 543 N N . ALA A 1 70 ? -7.285 -3.927 0.579 1.00 89.88 70 ALA A N 1
ATOM 544 C CA . ALA A 1 70 ? -6.484 -3.592 1.760 1.00 89.88 70 ALA A CA 1
ATOM 545 C C . ALA A 1 70 ? -6.818 -2.205 2.337 1.00 89.88 70 ALA A C 1
ATOM 547 O O . ALA A 1 70 ? -6.918 -2.027 3.549 1.00 89.88 70 ALA A O 1
ATOM 548 N N . VAL A 1 71 ? -7.016 -1.210 1.468 1.00 88.94 71 VAL A N 1
ATOM 549 C CA . VAL A 1 71 ? -7.416 0.151 1.855 1.00 88.94 71 VAL A CA 1
ATOM 550 C C . VAL A 1 71 ? -8.826 0.153 2.443 1.00 88.94 71 VAL A C 1
ATOM 552 O O . VAL A 1 71 ? -9.079 0.875 3.411 1.00 88.94 71 VAL A O 1
ATOM 555 N N . GLN A 1 72 ? -9.736 -0.652 1.886 1.00 84.62 72 GLN A N 1
ATOM 556 C CA . GLN A 1 72 ? -11.064 -0.866 2.453 1.00 84.62 72 GLN A CA 1
ATOM 557 C C . GLN A 1 72 ? -10.972 -1.483 3.845 1.00 84.62 72 GLN A C 1
ATOM 559 O O . GLN A 1 72 ? -11.582 -0.929 4.744 1.00 84.62 72 GLN A O 1
ATOM 564 N N . GLU A 1 73 ? -10.167 -2.521 4.071 1.00 82.94 73 GLU A N 1
ATOM 565 C CA . GLU A 1 73 ? -9.975 -3.111 5.407 1.00 82.94 73 GLU A CA 1
ATOM 566 C C . GLU A 1 73 ? -9.410 -2.092 6.415 1.00 82.94 73 GLU A C 1
ATOM 568 O O . GLU A 1 73 ? -9.900 -1.971 7.542 1.00 82.94 73 GLU A O 1
ATOM 573 N N . CYS A 1 74 ? -8.453 -1.266 5.978 1.00 81.56 74 CYS A N 1
ATOM 574 C CA . CYS A 1 74 ? -7.909 -0.176 6.791 1.00 81.56 74 CYS A CA 1
ATOM 575 C C . CYS A 1 74 ? -8.942 0.926 7.096 1.00 81.56 74 CYS A C 1
ATOM 577 O O . CYS A 1 74 ? -8.855 1.565 8.141 1.00 81.56 74 CYS A O 1
ATOM 579 N N . SER A 1 75 ? -9.915 1.157 6.206 1.00 74.94 75 SER A N 1
ATOM 580 C CA . SER A 1 75 ? -10.976 2.165 6.385 1.00 74.94 75 SER A CA 1
ATOM 581 C C . SER A 1 75 ? -12.221 1.623 7.100 1.00 74.94 75 SER A C 1
ATOM 583 O O . SER A 1 75 ? -12.910 2.380 7.776 1.00 74.94 75 SER A O 1
ATOM 585 N N . GLN A 1 76 ? -12.520 0.329 6.955 1.00 56.12 76 GLN A N 1
ATOM 586 C CA . GLN A 1 76 ? -13.716 -0.357 7.465 1.00 56.12 76 GLN A CA 1
ATOM 587 C C . GLN A 1 76 ? -13.549 -0.915 8.881 1.00 56.12 76 GLN A C 1
ATOM 589 O O . GLN A 1 76 ? -14.495 -1.482 9.416 1.00 56.12 76 GLN A O 1
ATOM 594 N N . SER A 1 77 ? -12.428 -0.676 9.567 1.00 51.03 77 SER A N 1
ATOM 595 C CA . SER A 1 77 ? -12.318 -0.950 11.016 1.00 51.03 77 SER A CA 1
ATOM 596 C C . SER A 1 77 ? -13.303 -0.131 11.893 1.00 51.03 77 SER A C 1
ATOM 598 O O . SER A 1 77 ? -13.140 -0.067 13.109 1.00 51.03 77 SER A O 1
ATOM 600 N N . VAL A 1 78 ? -14.331 0.489 11.296 1.00 50.03 78 VAL A N 1
ATOM 601 C CA . VAL A 1 78 ? -15.446 1.196 11.941 1.00 50.03 78 VAL A CA 1
ATOM 602 C C . VAL A 1 78 ? -16.826 0.714 11.440 1.00 50.03 78 VAL A C 1
ATOM 604 O O . VAL A 1 78 ? -17.809 1.371 11.741 1.00 50.03 78 VAL A O 1
ATOM 607 N N . ASP A 1 79 ? -16.965 -0.409 10.719 1.00 41.47 79 ASP A N 1
ATOM 608 C CA . ASP A 1 79 ? -18.281 -1.075 10.613 1.00 41.47 79 ASP A CA 1
ATOM 609 C C . ASP A 1 79 ? -18.159 -2.529 10.120 1.00 41.47 79 ASP A C 1
ATOM 611 O O . ASP A 1 79 ? -17.682 -2.797 9.016 1.00 41.47 79 ASP A O 1
ATOM 615 N N . GLU A 1 80 ? -18.611 -3.478 10.944 1.00 50.97 80 GLU A N 1
ATOM 616 C CA . GLU A 1 80 ? -18.950 -4.838 10.516 1.00 50.97 80 GLU A CA 1
ATOM 617 C C . GLU A 1 80 ? -19.891 -4.762 9.307 1.00 50.97 80 GLU A C 1
ATOM 619 O O . GLU A 1 80 ? -20.969 -4.207 9.464 1.00 50.97 80 GLU A O 1
ATOM 624 N N . THR A 1 81 ? -19.544 -5.334 8.142 1.00 47.03 81 THR A N 1
ATOM 625 C CA . THR A 1 81 ? -20.458 -6.112 7.264 1.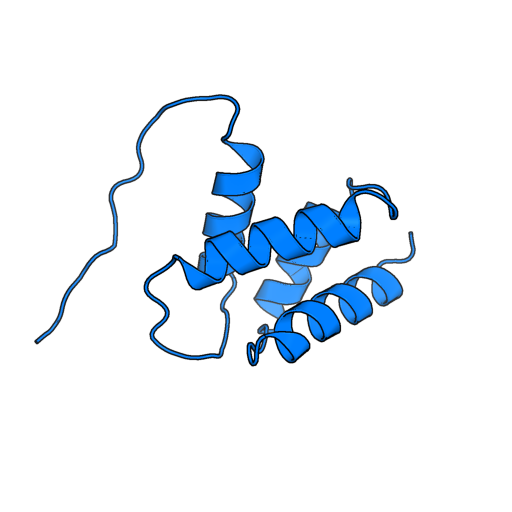00 47.03 81 THR A CA 1
ATOM 626 C C . THR A 1 81 ? -19.762 -6.550 5.960 1.00 47.03 81 THR A C 1
ATOM 628 O O . THR A 1 81 ? -19.450 -5.744 5.094 1.00 47.03 81 THR A O 1
ATOM 631 N N . MET A 1 82 ? -19.599 -7.874 5.826 1.00 51.59 82 MET A N 1
ATOM 632 C CA . MET A 1 82 ? -19.635 -8.705 4.604 1.00 51.59 82 MET A CA 1
ATOM 633 C C . MET A 1 82 ? -19.025 -8.167 3.292 1.00 51.59 82 MET A C 1
ATOM 635 O O . MET A 1 82 ? -19.680 -7.416 2.586 1.00 51.59 82 MET A O 1
ATOM 639 N N . TYR A 1 83 ? -17.927 -8.780 2.828 1.00 44.62 83 TYR A N 1
ATOM 640 C CA . TYR A 1 83 ? -17.836 -9.256 1.436 1.00 44.62 83 TYR A CA 1
ATOM 641 C C . TYR A 1 83 ? -17.003 -10.543 1.352 1.00 44.62 83 TYR A C 1
ATOM 643 O O . TYR A 1 83 ? -15.777 -10.552 1.285 1.00 44.62 83 TYR A O 1
ATOM 651 N N . VAL A 1 84 ? -17.731 -11.658 1.361 1.00 51.41 84 VAL A N 1
ATOM 652 C CA . VAL A 1 84 ? -17.314 -12.929 0.770 1.00 51.41 84 VAL A CA 1
ATOM 653 C C . VAL A 1 84 ? -17.257 -12.715 -0.744 1.00 51.41 84 VAL A C 1
ATOM 655 O O . VAL A 1 84 ? -18.303 -12.424 -1.306 1.00 51.41 84 VAL A O 1
ATOM 658 N N . ASP A 1 85 ? -16.077 -12.808 -1.365 1.00 47.09 85 ASP A N 1
ATOM 659 C CA . ASP A 1 85 ? -15.786 -13.279 -2.744 1.00 47.09 85 ASP A CA 1
ATOM 660 C C . ASP A 1 85 ? -14.324 -12.871 -3.035 1.00 47.09 85 ASP A C 1
ATOM 662 O O . ASP A 1 85 ? -14.0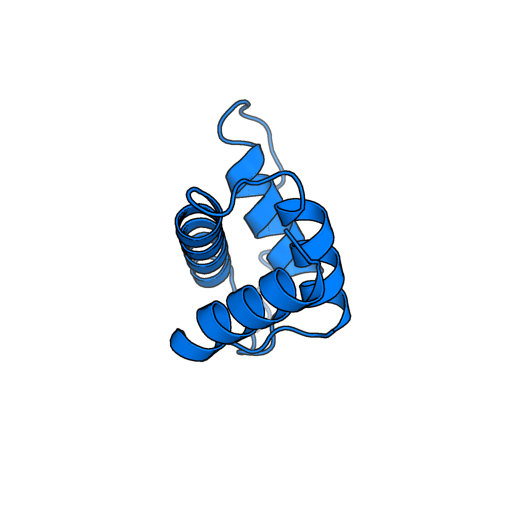34 -11.697 -3.228 1.00 47.09 85 ASP A O 1
ATOM 666 N N . LYS A 1 86 ? -13.301 -13.732 -2.971 1.00 45.81 86 LYS A N 1
ATOM 667 C CA . LYS A 1 86 ? -12.947 -14.626 -4.084 1.00 45.81 86 LYS A CA 1
ATOM 668 C C . LYS A 1 86 ? -11.831 -15.611 -3.675 1.00 45.81 86 LYS A C 1
ATOM 670 O O . LYS A 1 86 ? -10.746 -15.625 -4.247 1.00 45.81 86 LYS A O 1
ATOM 675 N N . PHE A 1 87 ? -12.084 -16.473 -2.690 1.00 43.75 87 PHE A N 1
ATOM 676 C CA . PHE A 1 87 ? -11.333 -17.732 -2.571 1.00 43.75 87 PHE A CA 1
ATOM 677 C C . PHE A 1 87 ? -11.875 -18.721 -3.618 1.00 43.75 87 PHE A C 1
ATOM 679 O O . PHE A 1 87 ? -12.691 -19.584 -3.322 1.00 43.75 87 PHE A O 1
ATOM 686 N N . HIS A 1 88 ? -11.445 -18.566 -4.867 1.00 44.94 88 HIS A N 1
ATOM 687 C CA . HIS A 1 88 ? -11.428 -19.647 -5.856 1.00 44.94 88 HIS A CA 1
ATOM 688 C C . HIS A 1 88 ? -9.942 -19.986 -6.033 1.00 44.94 88 HIS A C 1
ATOM 690 O O . HIS A 1 88 ? -9.236 -19.300 -6.762 1.00 44.94 88 HI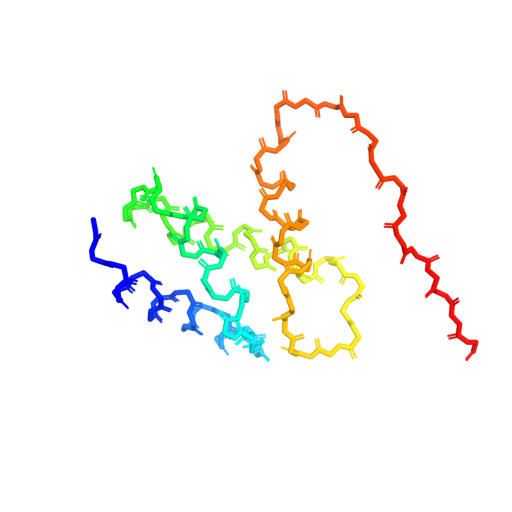S A O 1
ATOM 696 N N . PHE A 1 89 ? -9.348 -20.835 -5.190 1.00 59.34 89 PHE A N 1
ATOM 697 C CA . PHE A 1 89 ? -9.318 -22.295 -5.359 1.00 59.34 89 PHE A CA 1
ATOM 698 C C . PHE A 1 89 ? -9.456 -22.720 -6.819 1.00 59.34 89 PHE A C 1
ATOM 700 O O . PHE A 1 89 ? -10.560 -22.703 -7.352 1.00 59.34 89 PHE A O 1
ATOM 707 N N . PHE A 1 90 ? -8.348 -23.117 -7.440 1.00 32.72 90 PHE A N 1
ATOM 708 C CA . PHE A 1 90 ? -8.332 -23.982 -8.618 1.00 32.72 90 PHE A CA 1
ATOM 709 C C . PHE A 1 90 ? -6.940 -24.625 -8.757 1.00 32.72 90 PHE A C 1
ATOM 711 O O . PHE A 1 90 ? -5.961 -24.042 -8.291 1.00 32.72 90 PHE A O 1
ATOM 718 N N . PRO A 1 91 ? -6.867 -25.807 -9.387 1.00 54.00 91 PRO A N 1
ATOM 719 C CA . PRO A 1 91 ? -6.835 -27.125 -8.751 1.00 54.00 91 PRO A CA 1
ATOM 720 C C . PRO A 1 91 ? -5.424 -27.710 -8.575 1.00 54.00 91 PRO A C 1
A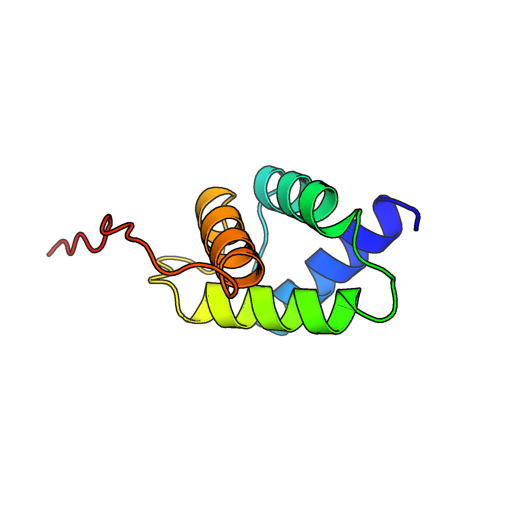TOM 722 O O . PRO A 1 91 ? -4.474 -27.202 -9.211 1.00 54.00 91 PRO A O 1
#

Sequence (91 aa):
MAPERLRSRALSAFKLRGLMLRGEAVKYLTEALQSINEIELEDALEKIIDAVEKQPLSSNMIERSVVEAAVQECSQSVDETMYVDKFHFFP

Solvent-accessible surface area (backbone atoms only — not comparable to full-atom values): 5550 Å² total; per-residue (Å²): 132,61,70,69,60,51,44,53,49,54,57,49,59,38,44,77,74,69,32,41,72,38,73,68,20,47,51,52,50,42,62,68,48,64,83,49,52,82,81,52,41,59,58,51,50,51,52,30,49,53,44,41,70,71,43,94,69,91,55,54,65,40,46,42,68,53,50,51,52,16,50,43,56,72,65,43,83,79,55,96,76,86,82,92,84,80,92,70,85,79,136